Protein AF-V2YHH2-F1 (afdb_monomer_lite)

Foldseek 3Di:
DVVVLVVQVVVLVVQLVVLQVVVCVVPVDRDPDPSCVSVCSSVCVVVVVVVVVVVVVVVVVVVVVVD

Radius of gyration: 18.31 Å; chains: 1; bounding box: 35×27×54 Å

Structure (mmCIF, N/CA/C/O backbone):
data_AF-V2YHH2-F1
#
_entry.id   AF-V2YHH2-F1
#
loop_
_atom_site.group_PDB
_atom_site.id
_atom_site.type_symbol
_atom_site.label_atom_id
_atom_site.label_alt_id
_atom_site.label_comp_id
_atom_site.label_asym_id
_atom_site.label_entity_id
_atom_site.label_seq_id
_atom_site.pdbx_PDB_ins_code
_atom_site.Cartn_x
_atom_site.Cartn_y
_atom_site.Cartn_z
_atom_site.occupancy
_atom_site.B_iso_or_equiv
_atom_site.auth_seq_id
_atom_site.auth_comp_id
_atom_site.auth_asym_id
_atom_site.auth_atom_id
_atom_site.pdbx_PDB_model_num
ATOM 1 N N . MET A 1 1 ? -10.642 10.624 6.374 1.00 63.00 1 MET A N 1
ATOM 2 C CA . MET A 1 1 ? -10.694 9.523 5.386 1.00 63.00 1 MET A CA 1
ATOM 3 C C . MET A 1 1 ? -10.066 9.919 4.049 1.00 63.00 1 MET A C 1
ATOM 5 O O . MET A 1 1 ? -9.175 9.215 3.606 1.00 63.00 1 MET A O 1
ATOM 9 N N . ILE A 1 2 ? -10.447 11.057 3.447 1.00 69.44 2 ILE A N 1
ATOM 10 C CA . ILE A 1 2 ? -9.906 11.505 2.144 1.00 69.44 2 ILE A CA 1
ATOM 11 C C . ILE A 1 2 ? -8.421 11.901 2.233 1.00 69.44 2 ILE A C 1
ATOM 13 O O . ILE A 1 2 ? -7.633 11.435 1.428 1.00 69.44 2 ILE A O 1
ATOM 17 N N . PHE A 1 3 ? -8.012 12.666 3.254 1.00 79.00 3 PHE A N 1
ATOM 18 C CA . PHE A 1 3 ? -6.608 13.082 3.423 1.00 79.00 3 PHE A CA 1
ATOM 19 C C . PHE A 1 3 ? -5.619 11.914 3.518 1.00 79.00 3 PHE A C 1
ATOM 21 O O . PHE A 1 3 ? -4.548 11.964 2.928 1.00 79.00 3 PHE A O 1
ATOM 28 N N . GLU A 1 4 ? -5.988 10.850 4.230 1.00 79.00 4 GLU A N 1
ATOM 29 C CA . GLU A 1 4 ? -5.157 9.651 4.355 1.00 79.00 4 GLU A CA 1
ATOM 30 C C . GLU A 1 4 ? -5.015 8.931 3.008 1.00 79.00 4 GLU A C 1
ATOM 32 O O . GLU A 1 4 ? -3.905 8.593 2.610 1.00 79.00 4 GLU A O 1
ATOM 37 N N . ALA A 1 5 ? -6.119 8.782 2.268 1.00 78.06 5 ALA A N 1
ATOM 38 C CA . ALA A 1 5 ? -6.098 8.229 0.916 1.00 78.06 5 ALA A CA 1
ATOM 39 C C . ALA A 1 5 ? -5.222 9.061 -0.023 1.00 78.06 5 ALA A C 1
ATOM 41 O O . ALA A 1 5 ? -4.400 8.513 -0.752 1.00 78.06 5 ALA A O 1
ATOM 42 N N . THR A 1 6 ? -5.350 10.387 0.037 1.00 81.81 6 THR A N 1
ATOM 43 C CA . THR A 1 6 ? -4.539 11.312 -0.754 1.00 81.81 6 THR A CA 1
ATOM 44 C C . THR A 1 6 ? -3.056 11.164 -0.430 1.00 81.81 6 THR A C 1
ATOM 46 O O . THR A 1 6 ? -2.249 11.083 -1.347 1.00 81.81 6 THR A O 1
ATOM 49 N N . ILE A 1 7 ? -2.681 11.070 0.848 1.00 87.00 7 ILE A N 1
ATOM 50 C CA . ILE A 1 7 ? -1.281 10.884 1.254 1.00 87.00 7 ILE A CA 1
ATOM 51 C C . ILE A 1 7 ? -0.744 9.540 0.755 1.00 87.00 7 ILE A C 1
ATOM 53 O O . ILE A 1 7 ? 0.333 9.502 0.166 1.00 87.00 7 ILE A O 1
ATOM 57 N N . VAL A 1 8 ? -1.494 8.449 0.932 1.00 84.31 8 VAL A N 1
ATOM 58 C CA . VAL A 1 8 ? -1.087 7.114 0.461 1.00 84.31 8 VAL A CA 1
ATOM 59 C C . VAL A 1 8 ? -0.900 7.104 -1.057 1.00 84.31 8 VAL A C 1
ATOM 61 O O . VAL A 1 8 ? 0.086 6.555 -1.547 1.00 84.31 8 VAL A O 1
ATOM 64 N N . LEU A 1 9 ? -1.792 7.758 -1.805 1.00 82.81 9 LEU A N 1
ATOM 65 C CA . LEU A 1 9 ? -1.672 7.897 -3.257 1.00 82.81 9 LEU A CA 1
ATOM 66 C C . LEU A 1 9 ? -0.464 8.749 -3.660 1.00 82.81 9 LEU A C 1
ATOM 68 O O . LEU A 1 9 ? 0.267 8.353 -4.564 1.00 82.81 9 LEU A O 1
ATOM 72 N N . LEU A 1 10 ? -0.214 9.871 -2.981 1.00 85.50 10 LEU A N 1
ATOM 73 C CA . LEU A 1 10 ? 0.941 10.734 -3.251 1.00 85.50 10 LEU A CA 1
ATOM 74 C C . LEU A 1 10 ? 2.264 10.008 -2.987 1.00 85.50 10 LEU A C 1
ATOM 76 O O . LEU A 1 10 ? 3.155 10.036 -3.831 1.00 85.50 10 LEU A O 1
ATOM 80 N N . VAL A 1 11 ? 2.382 9.313 -1.854 1.00 86.50 11 VAL A N 1
ATOM 81 C CA . VAL A 1 11 ? 3.578 8.528 -1.508 1.00 86.50 11 VAL A CA 1
ATOM 82 C C . VAL A 1 11 ? 3.784 7.389 -2.504 1.00 86.50 11 VAL A C 1
ATOM 84 O O . VAL A 1 11 ? 4.902 7.174 -2.965 1.00 86.50 11 VAL A O 1
ATOM 87 N N . THR A 1 12 ? 2.709 6.700 -2.893 1.00 84.81 12 THR A N 1
ATOM 88 C CA . THR A 1 12 ? 2.764 5.639 -3.909 1.00 84.81 12 THR A CA 1
ATOM 89 C C . THR A 1 12 ? 3.223 6.184 -5.259 1.00 84.81 12 THR A C 1
ATOM 91 O O . THR A 1 12 ? 4.095 5.594 -5.890 1.00 84.81 12 THR A O 1
ATOM 94 N N . ALA A 1 13 ? 2.671 7.317 -5.699 1.00 83.50 13 ALA A N 1
ATOM 95 C CA . ALA A 1 13 ? 3.035 7.943 -6.965 1.00 83.50 13 ALA A CA 1
ATOM 96 C C . ALA A 1 13 ? 4.501 8.400 -6.976 1.00 83.50 13 ALA A C 1
ATOM 98 O O . ALA A 1 13 ? 5.193 8.194 -7.970 1.00 83.50 13 ALA A O 1
ATOM 99 N N . LEU A 1 14 ? 4.991 8.961 -5.865 1.00 86.94 14 LEU A N 1
ATOM 100 C CA . LEU A 1 14 ? 6.396 9.343 -5.705 1.00 86.94 14 LEU A CA 1
ATOM 101 C C . LEU A 1 14 ? 7.324 8.125 -5.743 1.00 86.94 14 LEU A C 1
ATOM 103 O O . LEU A 1 14 ? 8.310 8.136 -6.477 1.00 86.94 14 LEU A O 1
ATOM 107 N N . ALA A 1 15 ? 6.993 7.061 -5.007 1.00 84.31 15 ALA A N 1
ATOM 108 C CA . ALA A 1 15 ? 7.764 5.819 -5.014 1.00 84.31 15 ALA A CA 1
ATOM 109 C C . ALA A 1 15 ? 7.777 5.162 -6.404 1.00 84.31 15 ALA A C 1
ATOM 111 O O . ALA A 1 15 ? 8.821 4.698 -6.856 1.00 84.31 15 ALA A O 1
ATOM 112 N N . PHE A 1 16 ? 6.640 5.171 -7.105 1.00 82.38 16 PHE A N 1
ATOM 113 C CA . PHE A 1 16 ? 6.522 4.663 -8.470 1.00 82.38 16 PHE A CA 1
ATOM 114 C C . PHE A 1 16 ? 7.357 5.478 -9.466 1.00 82.38 16 PHE A C 1
ATOM 116 O O . PHE A 1 16 ? 8.098 4.898 -10.256 1.00 82.38 16 PHE A O 1
ATOM 123 N N . ALA A 1 17 ? 7.284 6.812 -9.408 1.00 82.44 17 ALA A N 1
ATOM 124 C CA . ALA A 1 17 ? 8.068 7.691 -10.274 1.00 82.44 17 ALA A CA 1
ATOM 125 C C . ALA A 1 17 ? 9.577 7.526 -10.039 1.00 82.44 17 ALA A C 1
ATOM 127 O O . ALA A 1 17 ? 10.342 7.454 -10.999 1.00 82.44 17 ALA A O 1
ATOM 128 N N . TRP A 1 18 ? 9.994 7.408 -8.775 1.00 82.38 18 TRP A N 1
ATOM 129 C CA . TRP A 1 18 ? 11.389 7.163 -8.418 1.00 82.38 18 TRP A CA 1
ATOM 130 C C . TRP A 1 18 ? 11.870 5.799 -8.919 1.00 82.38 18 TRP A C 1
ATOM 132 O O . TRP A 1 18 ? 12.937 5.715 -9.528 1.00 82.38 18 TRP A O 1
ATOM 142 N N . GLY A 1 19 ? 11.087 4.739 -8.684 1.00 79.38 19 GLY A N 1
ATOM 143 C CA . GLY A 1 19 ? 11.402 3.387 -9.145 1.00 79.38 19 GLY A CA 1
ATOM 144 C C . GLY A 1 19 ? 11.613 3.362 -10.655 1.00 79.38 19 GLY A C 1
ATOM 145 O O . GLY A 1 19 ? 12.710 3.037 -11.101 1.00 79.38 19 GLY A O 1
ATOM 146 N N . LYS A 1 20 ? 10.619 3.866 -11.400 1.00 80.44 20 LYS A N 1
ATOM 147 C CA . LYS A 1 20 ? 10.647 3.955 -12.863 1.00 80.44 20 LYS A CA 1
ATOM 148 C C . LYS A 1 20 ? 11.880 4.690 -13.391 1.00 80.44 20 LYS A C 1
ATOM 150 O O . LYS A 1 20 ? 12.516 4.228 -14.336 1.00 80.44 20 LYS A O 1
ATOM 155 N N . GLU A 1 21 ? 12.225 5.838 -12.808 1.00 78.31 21 GLU A N 1
ATOM 156 C CA . GLU A 1 21 ? 13.398 6.600 -13.248 1.00 78.31 21 GLU A CA 1
ATOM 157 C C . GLU A 1 21 ? 14.707 5.869 -12.915 1.00 78.31 21 GLU A C 1
ATOM 159 O O . GLU A 1 21 ? 15.631 5.853 -13.725 1.00 78.31 21 GLU A O 1
ATOM 164 N N . THR A 1 22 ? 14.769 5.185 -11.770 1.00 80.50 22 THR A N 1
ATOM 165 C CA . THR A 1 22 ? 15.945 4.398 -11.367 1.00 80.50 22 THR A CA 1
ATOM 166 C C . THR A 1 22 ? 16.185 3.236 -12.328 1.00 80.50 22 THR A C 1
ATOM 168 O O . THR A 1 22 ? 17.291 3.105 -12.854 1.00 80.50 22 THR A O 1
ATOM 171 N N . ALA A 1 23 ? 15.164 2.435 -12.654 1.00 76.44 23 ALA A N 1
ATOM 172 C CA . ALA A 1 23 ? 15.357 1.348 -13.614 1.00 76.44 23 ALA A CA 1
ATOM 173 C C . ALA A 1 23 ? 15.607 1.857 -15.034 1.00 76.44 23 ALA A C 1
ATOM 175 O O . ALA A 1 23 ? 16.325 1.204 -15.794 1.00 76.44 23 ALA A O 1
ATOM 176 N N . ARG A 1 24 ? 15.055 3.020 -15.403 1.00 76.69 24 ARG A N 1
ATOM 177 C CA . ARG A 1 24 ? 15.346 3.661 -16.689 1.00 76.69 24 ARG A CA 1
ATOM 178 C C . ARG A 1 24 ? 16.819 4.053 -16.799 1.00 76.69 24 ARG A C 1
ATOM 1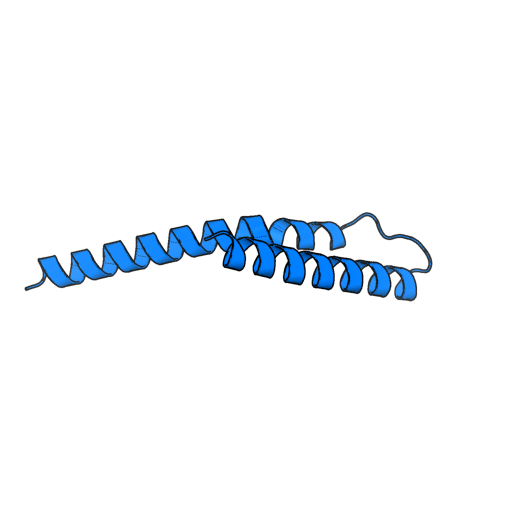80 O O . ARG A 1 24 ? 17.415 3.810 -17.846 1.00 76.69 24 ARG A O 1
ATOM 187 N N . ILE A 1 25 ? 17.405 4.621 -15.745 1.00 77.81 25 ILE A N 1
ATOM 188 C CA . ILE A 1 25 ? 18.829 4.982 -15.700 1.00 77.81 25 ILE A CA 1
ATOM 189 C C . ILE A 1 25 ? 19.710 3.729 -15.758 1.00 77.81 25 ILE A C 1
ATOM 191 O O . ILE A 1 25 ? 20.687 3.707 -16.502 1.00 77.81 25 ILE A O 1
ATOM 195 N N . GLU A 1 26 ? 19.357 2.673 -15.024 1.00 76.69 26 GLU A N 1
ATOM 196 C CA . GLU A 1 26 ? 20.157 1.444 -14.976 1.00 76.69 26 GLU A CA 1
ATOM 197 C C . GLU A 1 26 ? 20.082 0.610 -16.264 1.00 76.69 26 GLU A C 1
ATOM 199 O O . GLU A 1 26 ? 21.075 -0.003 -16.658 1.00 76.69 26 GLU A O 1
ATOM 204 N N . ARG A 1 27 ? 18.923 0.564 -16.936 1.00 72.50 27 ARG A N 1
ATOM 205 C CA . ARG A 1 27 ? 18.715 -0.273 -18.135 1.00 72.50 27 ARG A CA 1
ATOM 206 C C . ARG A 1 27 ? 18.809 0.476 -19.461 1.00 72.50 27 ARG A C 1
ATOM 208 O O . ARG A 1 27 ? 18.996 -0.168 -20.490 1.00 72.50 27 ARG A O 1
ATOM 215 N N . GLY A 1 28 ? 18.668 1.800 -19.469 1.00 74.31 28 GLY A N 1
ATOM 216 C CA . GLY A 1 28 ? 18.699 2.622 -20.685 1.00 74.31 28 GLY A CA 1
ATOM 217 C C . GLY A 1 28 ? 17.426 2.565 -21.544 1.00 74.31 28 GLY A C 1
ATOM 218 O O . GLY A 1 28 ? 17.402 3.135 -22.632 1.00 74.31 28 GLY A O 1
ATOM 219 N N . TYR A 1 29 ? 16.359 1.907 -21.077 1.00 66.75 29 TYR A N 1
ATOM 220 C CA . TYR A 1 29 ? 15.038 1.855 -21.719 1.00 66.75 29 TYR A CA 1
ATOM 221 C C . TYR A 1 29 ? 13.921 1.822 -20.663 1.00 66.75 29 TYR A C 1
ATOM 223 O O . TYR A 1 29 ? 14.173 1.466 -19.512 1.00 66.75 29 TYR A O 1
ATOM 231 N N . GLU A 1 30 ? 12.687 2.205 -21.026 1.00 63.66 30 GLU A N 1
ATOM 232 C CA . GLU A 1 30 ? 11.550 2.122 -20.095 1.00 63.66 30 GLU A CA 1
ATOM 233 C C . GLU A 1 30 ? 11.248 0.657 -19.746 1.00 63.66 30 GLU A C 1
ATOM 235 O O . GLU A 1 30 ? 10.824 -0.131 -20.595 1.00 63.66 30 GLU A O 1
ATOM 240 N N . ALA A 1 31 ? 11.464 0.285 -18.484 1.00 62.31 31 ALA A N 1
ATOM 241 C CA . ALA A 1 31 ? 11.191 -1.054 -17.990 1.00 62.31 31 ALA A CA 1
ATOM 242 C C . ALA A 1 31 ? 9.703 -1.202 -17.623 1.00 62.31 31 ALA A C 1
ATOM 244 O O . ALA A 1 31 ? 9.274 -0.932 -16.507 1.00 62.31 31 ALA A O 1
ATOM 245 N N . VAL A 1 32 ? 8.888 -1.697 -18.555 1.00 62.34 32 VAL A N 1
ATOM 246 C CA . VAL A 1 32 ? 7.497 -2.076 -18.255 1.00 62.34 32 VAL A CA 1
ATOM 247 C C . VAL A 1 32 ? 7.488 -3.443 -17.561 1.00 62.34 32 VAL A C 1
ATOM 249 O O . VAL A 1 32 ? 7.407 -4.485 -18.207 1.00 62.34 32 VAL A O 1
ATOM 252 N N . GLY A 1 33 ? 7.663 -3.450 -16.236 1.00 69.00 33 GLY A N 1
ATOM 253 C CA . GLY A 1 33 ? 7.778 -4.678 -15.440 1.00 69.00 33 GLY A CA 1
ATOM 254 C C . GLY A 1 33 ? 7.383 -4.510 -13.970 1.00 69.00 33 GLY A C 1
ATOM 255 O O . GLY A 1 33 ? 6.378 -3.878 -13.653 1.00 69.00 33 GLY A O 1
ATOM 256 N N . GLY A 1 34 ? 8.178 -5.078 -13.054 1.00 65.00 34 GLY A N 1
ATOM 257 C CA . GLY A 1 34 ? 7.884 -5.132 -11.610 1.00 65.00 34 GLY A CA 1
ATOM 258 C C . GLY A 1 34 ? 7.724 -3.776 -10.911 1.00 65.00 34 GLY A C 1
ATOM 259 O O . GLY A 1 34 ? 7.170 -3.709 -9.822 1.00 65.00 34 GLY A O 1
ATOM 260 N N . GLU A 1 35 ? 8.128 -2.685 -11.551 1.00 68.06 35 GLU A N 1
ATOM 261 C CA . GLU A 1 35 ? 7.959 -1.315 -11.054 1.00 68.06 35 GLU A CA 1
ATOM 262 C C . GLU A 1 35 ? 6.484 -0.938 -10.897 1.00 68.06 35 GLU A C 1
ATOM 264 O O . GLU A 1 35 ? 6.107 -0.225 -9.973 1.00 68.06 35 GLU A O 1
ATOM 269 N N . TYR A 1 36 ? 5.616 -1.502 -11.740 1.00 68.94 36 TYR A N 1
ATOM 270 C CA . TYR A 1 36 ? 4.167 -1.325 -11.658 1.00 68.94 36 TYR A CA 1
ATOM 271 C C . TYR A 1 36 ? 3.553 -2.028 -10.445 1.00 68.94 36 TYR A C 1
ATOM 273 O O . TYR A 1 36 ? 2.450 -1.670 -10.039 1.00 68.94 36 TYR A O 1
ATOM 281 N N . LEU A 1 37 ? 4.266 -2.960 -9.799 1.00 72.25 37 LEU A N 1
ATOM 282 C CA . LEU A 1 37 ? 3.820 -3.548 -8.533 1.00 72.25 37 LEU A CA 1
ATOM 283 C C . LEU A 1 37 ? 3.779 -2.503 -7.412 1.00 72.25 37 LEU A C 1
ATOM 285 O O . LEU A 1 37 ? 2.988 -2.653 -6.485 1.00 72.25 37 LEU A O 1
ATOM 289 N N . LEU A 1 38 ? 4.546 -1.409 -7.509 1.00 73.06 38 LEU A N 1
ATOM 290 C CA . LEU A 1 38 ? 4.441 -0.293 -6.564 1.00 73.06 38 LEU A CA 1
ATOM 291 C C . LEU A 1 38 ? 3.054 0.361 -6.610 1.00 73.06 38 LEU A C 1
ATOM 293 O O . LEU A 1 38 ? 2.572 0.814 -5.579 1.00 73.06 38 LEU A O 1
ATOM 297 N N . LEU A 1 39 ? 2.351 0.328 -7.747 1.00 75.94 39 LEU A N 1
ATOM 298 C CA . LEU A 1 39 ? 0.971 0.823 -7.840 1.00 75.94 39 LEU A CA 1
ATOM 299 C C . LEU A 1 39 ? -0.030 -0.041 -7.059 1.00 75.94 39 LEU A C 1
ATOM 301 O O . LEU A 1 39 ? -1.157 0.396 -6.838 1.00 75.94 39 LEU A O 1
ATOM 305 N N . LEU A 1 40 ? 0.363 -1.2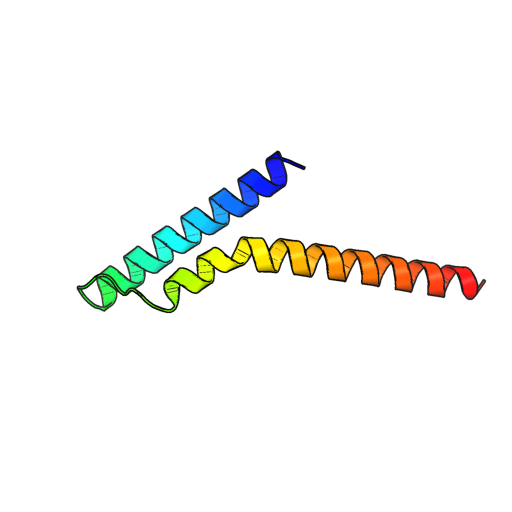38 -6.610 1.00 78.38 40 LEU A N 1
ATOM 306 C CA . LEU A 1 40 ? -0.449 -2.074 -5.723 1.00 78.38 40 LEU A CA 1
ATOM 307 C C . LEU A 1 40 ? -0.319 -1.672 -4.249 1.00 78.38 40 LEU A C 1
ATOM 309 O O . LEU A 1 40 ? -1.123 -2.129 -3.438 1.00 78.38 40 LEU A O 1
ATOM 313 N N . LEU A 1 41 ? 0.627 -0.796 -3.882 1.00 80.62 41 LEU A N 1
ATOM 314 C CA . LEU A 1 41 ? 0.803 -0.323 -2.503 1.00 80.62 41 LEU A CA 1
ATOM 315 C C . LEU A 1 41 ? -0.489 0.202 -1.853 1.00 80.62 41 LEU A C 1
ATOM 317 O O . LEU A 1 41 ? -0.735 -0.166 -0.706 1.00 80.62 41 LEU A O 1
ATOM 321 N N . PRO A 1 42 ? -1.361 0.978 -2.529 1.00 80.88 42 PRO A N 1
ATOM 322 C CA . PRO A 1 42 ? -2.619 1.425 -1.943 1.00 80.88 42 PRO A CA 1
ATOM 323 C C . PRO A 1 42 ? -3.561 0.252 -1.653 1.00 80.88 42 PRO A C 1
ATOM 325 O O . PRO A 1 42 ? -4.171 0.195 -0.587 1.00 80.88 42 PRO A O 1
ATOM 328 N N . ALA A 1 43 ? -3.652 -0.717 -2.570 1.00 82.19 43 ALA A N 1
ATOM 329 C CA . ALA A 1 43 ? -4.492 -1.899 -2.396 1.00 82.19 43 ALA A CA 1
ATOM 330 C C . ALA A 1 43 ? -3.990 -2.783 -1.243 1.00 82.19 43 ALA A C 1
ATOM 332 O O . ALA A 1 43 ? -4.791 -3.253 -0.431 1.00 82.19 43 ALA A O 1
ATOM 333 N N . ILE A 1 44 ? -2.671 -2.950 -1.121 1.00 85.19 44 ILE A N 1
ATOM 334 C CA . ILE A 1 44 ? -2.041 -3.669 -0.008 1.00 85.19 44 ILE A CA 1
ATOM 335 C C . ILE A 1 44 ? -2.297 -2.915 1.299 1.00 85.19 44 ILE A C 1
ATOM 337 O O . ILE A 1 44 ? -2.792 -3.506 2.252 1.0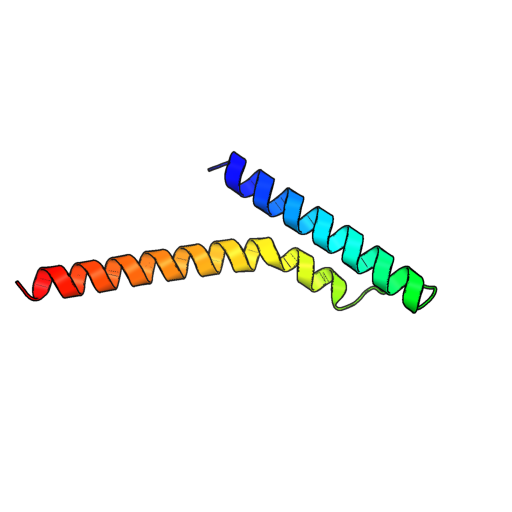0 85.19 44 ILE A O 1
ATOM 341 N N . TYR A 1 45 ? -2.057 -1.603 1.328 1.00 83.44 45 TYR A N 1
ATOM 342 C CA . TYR A 1 45 ? -2.224 -0.769 2.517 1.00 83.44 45 TYR A CA 1
ATOM 343 C C . TYR A 1 45 ? -3.639 -0.854 3.095 1.00 83.44 45 TYR A C 1
ATOM 345 O O . TYR A 1 45 ? -3.809 -1.104 4.289 1.00 83.44 45 TYR A O 1
ATOM 353 N N . TYR A 1 46 ? -4.665 -0.689 2.258 1.00 83.12 46 TYR A N 1
ATOM 354 C CA . TYR A 1 46 ? -6.049 -0.737 2.725 1.00 83.12 46 TYR A CA 1
ATOM 355 C C . TYR A 1 46 ? -6.482 -2.139 3.153 1.00 83.12 46 TYR A C 1
ATOM 357 O O . TYR A 1 46 ? -7.166 -2.271 4.171 1.00 83.12 46 TYR A O 1
ATOM 365 N N . THR A 1 47 ? -6.053 -3.176 2.429 1.00 85.62 47 THR A N 1
ATOM 366 C CA . THR A 1 47 ? -6.310 -4.572 2.810 1.00 85.62 47 THR A CA 1
ATOM 367 C C . THR A 1 47 ? -5.678 -4.884 4.164 1.00 85.62 47 THR A C 1
ATOM 369 O O . THR A 1 47 ? -6.372 -5.297 5.090 1.00 85.62 47 THR A O 1
ATOM 372 N N . SER A 1 48 ? -4.386 -4.596 4.323 1.00 84.12 48 SER A N 1
ATOM 373 C CA . SER A 1 48 ? -3.647 -4.832 5.563 1.00 84.12 48 SER A CA 1
ATOM 374 C C . SER A 1 48 ? -4.204 -4.025 6.733 1.00 84.12 48 SER A C 1
ATOM 376 O O . SER A 1 48 ? -4.336 -4.561 7.830 1.00 84.12 48 SER A O 1
ATOM 378 N N . LYS A 1 49 ? -4.589 -2.760 6.515 1.00 86.31 49 LYS A N 1
ATOM 379 C CA . LYS A 1 49 ? -5.216 -1.926 7.548 1.00 86.31 49 LYS A CA 1
ATOM 380 C C . LYS A 1 49 ? -6.517 -2.544 8.052 1.00 86.31 49 LYS A C 1
ATOM 382 O O . LYS A 1 49 ? -6.740 -2.576 9.259 1.00 86.31 49 LYS A O 1
ATOM 387 N N . ARG A 1 50 ? -7.362 -3.045 7.147 1.00 87.75 50 ARG A N 1
ATOM 388 C CA . ARG A 1 50 ? -8.618 -3.705 7.518 1.00 87.75 50 ARG A CA 1
ATOM 389 C C . ARG A 1 50 ? -8.360 -4.981 8.313 1.00 87.75 50 ARG A C 1
ATOM 391 O O . ARG A 1 50 ? -8.908 -5.122 9.397 1.00 87.75 50 ARG A O 1
ATOM 398 N N . THR A 1 51 ? -7.469 -5.845 7.831 1.00 89.31 51 THR A N 1
ATOM 399 C CA . THR A 1 51 ? -7.108 -7.085 8.531 1.00 89.31 51 THR A CA 1
ATOM 400 C C . THR A 1 51 ? -6.552 -6.817 9.930 1.00 89.31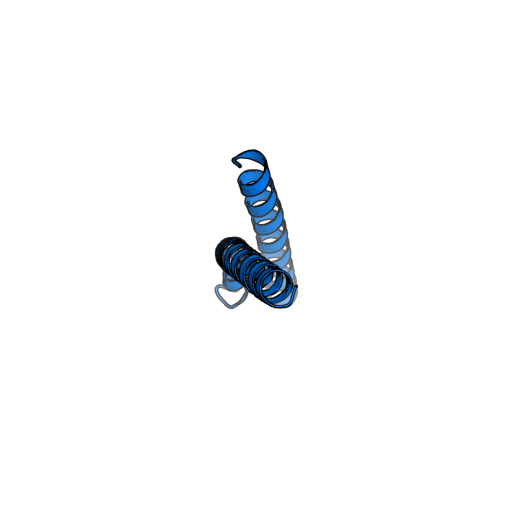 51 THR A C 1
ATOM 402 O O . THR A 1 51 ? -6.939 -7.491 10.877 1.00 89.31 51 THR A O 1
ATOM 405 N N . LEU A 1 52 ? -5.687 -5.809 10.088 1.00 89.56 52 LEU A N 1
ATOM 406 C CA . LEU A 1 52 ? -5.147 -5.430 11.396 1.00 89.56 52 LEU A CA 1
ATOM 407 C C . LEU A 1 52 ? -6.232 -4.927 12.353 1.00 89.56 52 LEU A C 1
ATOM 409 O O . LEU A 1 52 ? -6.206 -5.268 13.533 1.00 89.56 52 LEU A O 1
ATOM 413 N N . LEU A 1 53 ? -7.178 -4.120 11.867 1.00 90.38 53 LEU A N 1
ATOM 414 C CA . LEU A 1 53 ? -8.288 -3.634 12.688 1.00 90.38 53 LEU A CA 1
ATOM 415 C C . LEU A 1 53 ? -9.210 -4.774 13.128 1.00 90.38 53 LEU A C 1
ATOM 417 O O . LEU A 1 53 ? -9.582 -4.812 14.300 1.00 90.38 53 LEU A O 1
ATOM 421 N N . ASP A 1 54 ? -9.510 -5.710 12.227 1.00 91.06 54 ASP A N 1
ATOM 422 C CA . ASP A 1 54 ? -10.312 -6.898 12.535 1.00 91.06 54 ASP A CA 1
ATOM 423 C C . ASP A 1 54 ? -9.605 -7.768 13.590 1.00 91.06 54 ASP A C 1
ATOM 425 O O . ASP A 1 54 ? -10.200 -8.118 14.607 1.00 91.06 54 ASP A O 1
ATOM 429 N N . TRP A 1 55 ? -8.296 -7.999 13.447 1.00 91.00 55 TRP A N 1
ATOM 430 C CA . TRP A 1 55 ? -7.496 -8.721 14.446 1.00 91.00 55 TRP A CA 1
ATOM 431 C C . TRP A 1 55 ? -7.480 -8.032 15.815 1.00 91.00 55 TRP A C 1
ATOM 433 O O . TRP A 1 55 ? -7.594 -8.682 16.854 1.00 91.00 55 TRP A O 1
ATOM 443 N N . ILE A 1 56 ? -7.337 -6.704 15.849 1.00 90.88 56 ILE A N 1
ATOM 444 C CA . ILE A 1 56 ? -7.373 -5.939 17.103 1.00 90.88 56 ILE A CA 1
ATOM 445 C C . ILE A 1 56 ? -8.755 -6.043 17.760 1.00 90.88 56 ILE A C 1
ATOM 447 O O . ILE A 1 56 ? -8.841 -6.126 18.990 1.00 90.88 56 ILE A O 1
ATOM 451 N N . ALA A 1 57 ? -9.827 -6.033 16.965 1.00 91.06 57 ALA A N 1
ATOM 452 C CA . ALA A 1 57 ? -11.187 -6.205 17.458 1.00 91.06 57 ALA A CA 1
ATOM 453 C C . ALA A 1 57 ? -11.379 -7.596 18.081 1.00 91.06 57 ALA A C 1
ATOM 455 O O . ALA A 1 57 ? -11.804 -7.675 19.235 1.00 91.06 57 ALA A O 1
ATOM 456 N N . GLU A 1 58 ? -10.953 -8.659 17.396 1.00 90.81 58 GLU A N 1
ATOM 457 C CA . GLU A 1 58 ? -10.988 -10.032 17.917 1.00 90.81 58 GLU A CA 1
ATOM 458 C C . GLU A 1 58 ? -10.199 -10.171 19.227 1.00 90.81 58 GLU A C 1
ATOM 460 O O . GLU A 1 58 ? -10.706 -10.691 20.222 1.00 90.81 58 GLU A O 1
ATOM 465 N N . LEU A 1 59 ? -8.976 -9.633 19.292 1.00 90.25 59 LEU A N 1
ATOM 466 C CA . LEU A 1 59 ? -8.168 -9.656 20.518 1.00 90.25 59 LEU A CA 1
ATOM 467 C C . LEU A 1 59 ? -8.842 -8.910 21.677 1.00 90.25 59 LEU A C 1
ATOM 469 O O . LEU A 1 59 ? -8.746 -9.329 22.836 1.00 90.25 59 LEU A O 1
ATOM 473 N N . ARG A 1 60 ? -9.528 -7.799 21.389 1.00 88.44 60 ARG A N 1
ATOM 474 C CA . ARG A 1 60 ? -10.281 -7.044 22.395 1.00 88.44 60 ARG A CA 1
ATOM 475 C C . ARG A 1 60 ? -11.485 -7.839 22.898 1.00 88.44 60 ARG A C 1
ATOM 477 O O . ARG A 1 60 ? -11.726 -7.820 24.105 1.00 88.44 60 ARG A O 1
ATOM 484 N N . GLU A 1 61 ? -12.213 -8.5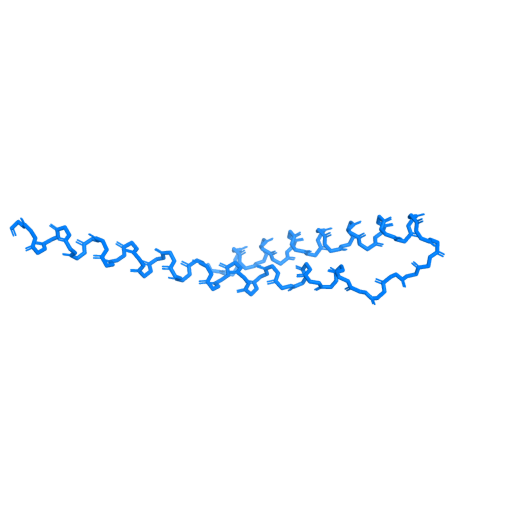30 22.027 1.00 88.25 61 GLU A N 1
ATOM 485 C CA . GLU A 1 61 ? -13.325 -9.406 22.417 1.00 88.25 61 GLU A CA 1
ATOM 486 C C . GLU A 1 61 ? -12.847 -10.584 23.268 1.00 88.25 61 GLU A C 1
ATOM 488 O O . GLU A 1 61 ? -13.386 -10.810 24.352 1.00 88.25 61 GLU A O 1
ATOM 493 N N . LEU A 1 62 ? -11.761 -11.250 22.867 1.00 86.44 62 LEU A N 1
ATOM 494 C CA . LEU A 1 62 ? -11.140 -12.330 23.641 1.00 86.44 62 LEU A CA 1
ATOM 495 C C . LEU A 1 62 ? -10.678 -11.871 25.027 1.00 86.44 62 LEU A C 1
ATOM 497 O O . LEU A 1 62 ? -10.737 -12.639 25.987 1.00 86.44 62 LEU A O 1
ATOM 501 N N . LYS A 1 63 ? -10.212 -10.624 25.157 1.00 81.81 63 LYS A N 1
ATOM 502 C CA . LYS A 1 63 ? -9.875 -10.036 26.459 1.00 81.81 63 L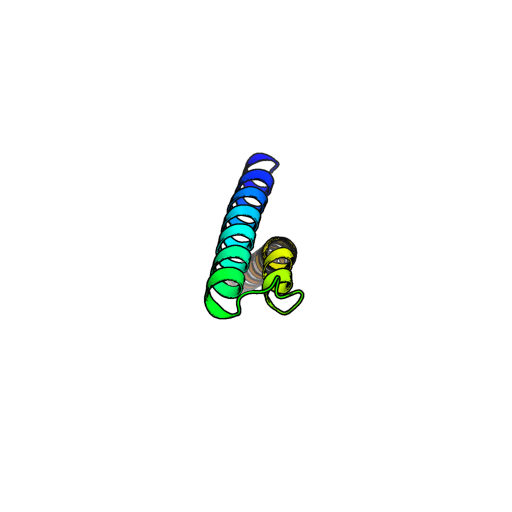YS A CA 1
ATOM 503 C C . LYS A 1 63 ? -11.126 -9.767 27.298 1.00 81.81 63 LYS A C 1
ATOM 505 O O . LYS A 1 63 ? -11.073 -9.940 28.509 1.00 81.81 63 LYS A O 1
ATOM 510 N N . LYS A 1 64 ? -12.232 -9.348 26.679 1.00 77.06 64 LYS A N 1
ATOM 511 C CA . LYS A 1 64 ? -13.494 -9.025 27.361 1.00 77.06 64 LYS A CA 1
ATOM 512 C C . LYS A 1 64 ? -14.254 -10.267 27.829 1.00 77.06 64 LYS A C 1
ATOM 514 O O . LYS A 1 64 ? -14.860 -10.212 28.883 1.00 77.06 64 LYS A O 1
ATOM 519 N N . GLY A 1 65 ? -14.188 -11.370 27.082 1.00 69.31 65 GLY A N 1
ATOM 520 C CA . GLY A 1 65 ? -14.787 -12.656 27.466 1.00 69.31 65 GLY A CA 1
ATOM 521 C C . GLY A 1 65 ? -13.984 -13.455 28.500 1.00 69.31 65 GLY A C 1
ATOM 522 O O . GLY A 1 65 ? -14.424 -14.521 28.915 1.00 69.31 65 GLY A O 1
ATOM 523 N N . ARG A 1 66 ? -12.799 -12.969 28.899 1.00 57.41 66 ARG A N 1
ATOM 524 C CA . ARG A 1 66 ? -11.924 -13.600 29.904 1.00 57.41 66 ARG A CA 1
ATOM 525 C C . ARG A 1 66 ? -12.022 -12.947 31.296 1.00 57.41 66 ARG A C 1
ATOM 527 O O . ARG A 1 66 ? -11.283 -13.361 32.186 1.00 57.41 66 ARG A O 1
ATOM 534 N N . TYR A 1 67 ? -12.879 -11.937 31.466 1.00 48.50 67 TYR A N 1
ATOM 535 C CA . TYR A 1 67 ? -13.175 -11.265 32.738 1.00 48.50 67 TYR A CA 1
ATOM 536 C C . TYR A 1 67 ? -14.658 -11.376 33.073 1.00 48.50 67 TYR A C 1
ATOM 538 O O . TYR A 1 67 ? -15.472 -11.243 32.134 1.00 48.50 67 TYR A O 1
#

Sequence (67 aa):
MIFEATIVLLVTALAFAWGKETARIERGYEAVGGEYLLLLLPAIYYTSKRTLLDWIAELRELKKGRY

Secondary structure (DSSP, 8-state):
-HHHHHHHHHHHHHHHHHHHHHHHHHHSS---SGGGGGGGHHHHHHHHHHHHHHHHHHHHHHHHTT-

pLDDT: mean 79.29, std 9.13, range [48.5, 91.06]